Protein AF-A0A1H2LA60-F1 (afdb_monomer)

pLDDT: mean 77.86, std 12.83, range [31.59, 91.0]

Secondary structure (DSSP, 8-state):
-----SSHHHHHHHTT-S-----HHHHHHHHHHHHHIIIIIIIIHHHHHHHTTTSTHHHHHHHHHHHHHHHHHHHHHHHH---HHHHHHHHHHHHHHHHHHHHHHHHHHHHHHHHH--HHHHHHHHHHHHHHHHHHHHHHHHHHHHHHHHS---

Solvent-accessible surface area (backbone atoms only — not comparable to full-atom values): 8596 Å² total; per-residue (Å²): 136,83,86,72,70,90,47,76,69,59,54,57,58,58,75,67,58,89,68,66,77,89,48,80,67,53,56,54,50,51,51,51,36,48,49,46,43,52,56,49,45,54,50,49,41,48,52,53,45,65,76,21,71,88,43,89,57,31,63,58,56,50,52,50,50,51,45,50,50,54,56,50,45,44,66,59,55,43,56,73,40,82,49,64,67,60,43,50,50,53,51,50,51,49,21,49,51,24,27,49,56,15,52,50,49,56,53,46,50,51,48,50,36,75,73,66,73,41,68,68,64,41,49,56,52,43,64,73,44,43,61,64,23,52,49,26,30,52,52,9,49,54,48,50,54,55,52,59,71,70,53,76,86,124

Organism: NCBI:txid131112

Sequence (154 aa):
MRMALPGFFSDVARWQRRDSTFQRSDGLMICYCLVVLIVGVALAGRYTLATLEHSPMYVVALSHLVALVVWLFLPIFQILLSNRVARAFLRTVTYCVSLIIGVASYAFIYGVWTITHTPHLVLDYAWEISVPAVLLTVLGLIGLINMARLVPRQ

Foldseek 3Di:
DDPDDPDDVVVVLVLVDQQLDDDPVLVVLLVVLVVCCVPPLVVVLVVLLVVCVPPPCNVLSVLLSVLSNLVSCLSVVSNVDRDSVVNLVSLLVSLVSLQCSLVVLVVVLVVCCVPVVDVVVSVVSCVSRVVSSVVSNVSSVVSVVSSVVPDPDD

Mean predicted aligned error: 8.13 Å

Nearest PDB structures (fo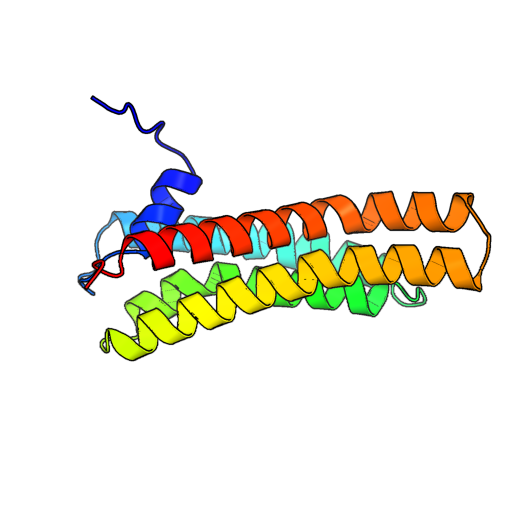ldseek):
  8qup-assembly1_A  TM=5.083E-01  e=3.170E+00  synthetic construct
  2rld-assembly1_B  TM=5.717E-01  e=6.998E+00  Bacteroides thetaiotaomicron VPI-5482

Structure (mmCIF, N/CA/C/O backbone):
data_AF-A0A1H2LA60-F1
#
_entry.id   AF-A0A1H2LA60-F1
#
loop_
_atom_site.group_PDB
_atom_site.id
_atom_site.type_symbol
_atom_site.label_atom_id
_atom_site.label_alt_id
_atom_site.label_comp_id
_atom_site.label_asym_id
_atom_site.label_entity_id
_atom_site.label_seq_id
_atom_site.pdbx_PDB_ins_code
_atom_site.Cartn_x
_atom_site.Cartn_y
_atom_site.Cartn_z
_atom_site.occupancy
_atom_site.B_iso_or_equiv
_atom_site.auth_seq_id
_atom_site.auth_comp_id
_atom_site.auth_asym_id
_atom_site.auth_atom_id
_atom_site.pdbx_PDB_model_num
ATOM 1 N N . MET A 1 1 ? -33.413 6.889 2.644 1.00 31.59 1 MET A N 1
ATOM 2 C CA . MET A 1 1 ? -32.847 5.521 2.667 1.00 31.59 1 MET A CA 1
ATOM 3 C C . MET A 1 1 ? -31.663 5.466 1.713 1.00 31.59 1 MET A C 1
ATOM 5 O O . MET A 1 1 ? -31.870 5.613 0.519 1.00 31.59 1 MET A O 1
ATOM 9 N N . ARG A 1 2 ? -30.425 5.323 2.206 1.00 35.66 2 ARG A N 1
ATOM 10 C CA . ARG A 1 2 ? -29.286 4.959 1.348 1.00 35.66 2 ARG A CA 1
ATOM 11 C C . ARG A 1 2 ? -29.149 3.445 1.416 1.00 35.66 2 ARG A C 1
ATOM 13 O O . ARG A 1 2 ? -28.792 2.924 2.467 1.00 35.66 2 ARG A O 1
ATOM 20 N N . MET A 1 3 ? -29.480 2.755 0.329 1.00 35.22 3 MET A N 1
ATOM 21 C CA . MET A 1 3 ? -29.145 1.343 0.167 1.00 35.22 3 MET A CA 1
ATOM 22 C C . MET A 1 3 ? -27.621 1.254 0.048 1.00 35.22 3 MET A C 1
ATOM 24 O O . MET A 1 3 ? -27.056 1.537 -1.004 1.00 35.22 3 MET A O 1
ATOM 28 N N . ALA A 1 4 ? -26.939 0.956 1.152 1.00 42.00 4 ALA A N 1
ATOM 29 C CA . ALA A 1 4 ? -25.551 0.530 1.088 1.00 42.00 4 ALA A CA 1
ATOM 30 C C . ALA A 1 4 ? -25.565 -0.899 0.543 1.00 42.00 4 ALA A C 1
ATOM 32 O O . ALA A 1 4 ? -26.087 -1.795 1.205 1.00 42.00 4 ALA A O 1
ATOM 33 N N . LEU A 1 5 ? -25.048 -1.106 -0.671 1.00 39.91 5 LEU A N 1
ATOM 34 C CA . LEU A 1 5 ? -24.781 -2.458 -1.149 1.00 39.91 5 LEU A CA 1
ATOM 35 C C . LEU A 1 5 ? -23.860 -3.157 -0.129 1.00 39.91 5 LEU A C 1
ATOM 37 O O . LEU A 1 5 ? -22.803 -2.600 0.190 1.00 39.91 5 LEU A O 1
ATOM 41 N N . PRO A 1 6 ? -24.235 -4.336 0.400 1.00 43.56 6 PRO A N 1
ATOM 42 C CA . PRO A 1 6 ? -23.336 -5.132 1.221 1.00 43.56 6 PRO A CA 1
ATOM 43 C C . PRO A 1 6 ? -22.160 -5.563 0.342 1.00 43.56 6 PRO A C 1
ATOM 45 O O . PRO A 1 6 ? -22.335 -6.223 -0.678 1.00 43.56 6 PRO A O 1
ATOM 48 N N . GLY A 1 7 ? -20.960 -5.123 0.701 1.00 50.56 7 GLY A N 1
ATOM 49 C CA . GLY A 1 7 ? -19.758 -5.368 -0.087 1.00 50.56 7 GLY A CA 1
ATOM 50 C C . GLY A 1 7 ? -18.501 -4.827 0.582 1.00 50.56 7 GLY A C 1
ATOM 51 O O . GLY A 1 7 ? -18.578 -4.104 1.578 1.00 50.56 7 GLY A O 1
ATOM 52 N N . PHE A 1 8 ? -17.343 -5.144 0.005 1.00 52.50 8 PHE A N 1
ATOM 53 C CA . PHE A 1 8 ? -16.011 -4.836 0.538 1.00 52.50 8 PHE A CA 1
ATOM 54 C C . PHE A 1 8 ? -15.862 -3.397 1.077 1.00 52.50 8 PHE A C 1
ATOM 56 O O . PHE A 1 8 ? -15.367 -3.192 2.180 1.00 52.50 8 PHE A O 1
ATOM 63 N N . PHE A 1 9 ? -16.379 -2.381 0.376 1.00 49.09 9 PHE A N 1
ATOM 64 C CA . PHE A 1 9 ? -16.300 -0.982 0.826 1.00 49.09 9 PHE A CA 1
ATOM 65 C C . PHE A 1 9 ? -17.208 -0.634 2.021 1.00 49.09 9 PHE A C 1
ATOM 67 O O . PHE A 1 9 ? -16.867 0.247 2.812 1.00 49.09 9 PHE A O 1
ATOM 74 N N . SER A 1 10 ? -18.345 -1.322 2.186 1.00 55.75 10 SER A N 1
ATOM 75 C CA . SER A 1 10 ? -19.203 -1.179 3.378 1.00 55.75 10 SER A CA 1
ATOM 76 C C . SER A 1 10 ? -18.505 -1.708 4.634 1.00 55.75 10 SER A C 1
ATOM 78 O O . SER A 1 10 ? -18.688 -1.186 5.733 1.00 55.75 10 SER A O 1
ATOM 80 N N . ASP A 1 11 ? -17.637 -2.693 4.436 1.00 55.75 11 ASP A N 1
ATOM 81 C CA . ASP A 1 11 ? -16.791 -3.293 5.449 1.00 55.75 11 ASP A CA 1
ATOM 82 C C . ASP A 1 11 ? -15.578 -2.397 5.763 1.00 55.75 11 ASP A C 1
ATOM 84 O O . ASP A 1 11 ? -15.282 -2.150 6.932 1.00 55.75 11 ASP A O 1
ATOM 88 N N . VAL A 1 12 ? -14.977 -1.745 4.765 1.00 52.78 12 VAL A N 1
ATOM 89 C CA . VAL A 1 12 ? -13.960 -0.697 4.997 1.00 52.78 12 VAL A CA 1
ATOM 90 C C . VAL A 1 12 ? -14.524 0.488 5.794 1.00 52.78 12 VAL A C 1
ATOM 92 O O . VAL A 1 12 ? -13.840 1.040 6.655 1.00 52.78 12 VAL A O 1
ATOM 95 N N . ALA A 1 13 ? -15.791 0.867 5.596 1.00 55.62 13 ALA A N 1
ATOM 96 C CA . ALA A 1 13 ? -16.437 1.895 6.419 1.00 55.62 13 ALA A CA 1
ATOM 97 C C . ALA A 1 13 ? -16.573 1.474 7.899 1.00 55.62 13 ALA A C 1
ATOM 99 O O . ALA A 1 13 ? -16.565 2.327 8.789 1.00 55.62 13 ALA A O 1
ATOM 100 N N . ARG A 1 14 ? -16.612 0.167 8.207 1.00 61.75 14 ARG A N 1
ATOM 101 C CA . ARG A 1 14 ? -16.575 -0.335 9.595 1.00 61.75 14 ARG A CA 1
ATOM 102 C C . ARG A 1 14 ? -15.219 -0.120 10.266 1.00 61.75 1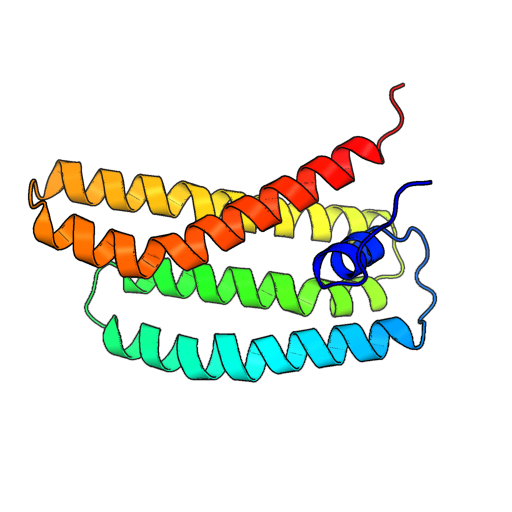4 ARG A C 1
ATOM 104 O O . ARG A 1 14 ? -15.158 -0.127 11.493 1.00 61.75 14 ARG A O 1
ATOM 111 N N . TRP A 1 15 ? -14.158 0.155 9.510 1.00 61.69 15 TRP A N 1
ATOM 112 C CA . TRP A 1 15 ? -12.845 0.542 10.050 1.00 61.69 15 TRP A CA 1
ATOM 113 C C . TRP A 1 15 ? -12.856 1.962 10.637 1.00 61.69 15 TRP A C 1
ATOM 115 O O . TRP A 1 15 ? -11.879 2.446 11.214 1.00 61.69 15 TRP A O 1
ATOM 125 N N . GLN A 1 16 ? -13.983 2.664 10.500 1.00 59.31 16 GLN A N 1
ATOM 126 C CA . GLN A 1 16 ? -14.208 3.977 11.083 1.00 59.31 16 GLN A CA 1
ATOM 127 C C . GLN A 1 16 ? -14.914 3.962 12.448 1.00 59.31 16 GLN A C 1
A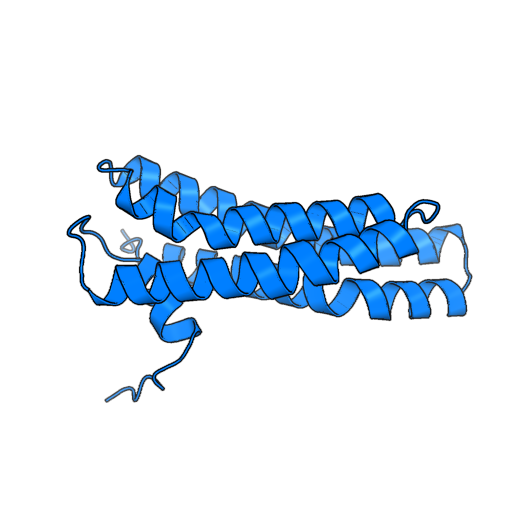TOM 129 O O . GLN A 1 16 ? -15.155 5.027 13.018 1.00 59.31 16 GLN A O 1
ATOM 134 N N . ARG A 1 17 ? -15.193 2.781 13.021 1.00 61.84 17 ARG A N 1
ATOM 135 C CA . ARG A 1 17 ? -15.855 2.652 14.329 1.00 61.84 17 ARG A CA 1
ATOM 136 C C . ARG A 1 17 ? -15.082 3.358 15.455 1.00 61.84 17 ARG A C 1
ATOM 138 O O . ARG A 1 17 ? -13.855 3.294 15.544 1.00 61.84 17 ARG A O 1
ATOM 145 N N . ARG A 1 18 ? -15.821 4.044 16.337 1.00 58.59 18 ARG A N 1
ATOM 146 C CA . ARG A 1 18 ? -15.270 4.720 17.530 1.00 58.59 18 ARG A CA 1
ATOM 147 C C . ARG A 1 18 ? -14.907 3.748 18.653 1.00 58.59 18 ARG A C 1
ATOM 149 O O . ARG A 1 18 ? -14.042 4.082 19.470 1.00 58.59 18 ARG A O 1
ATOM 156 N N . ASP A 1 19 ? -15.512 2.568 18.667 1.00 63.53 19 ASP A N 1
ATOM 157 C CA . ASP A 1 19 ? -15.455 1.626 19.785 1.00 63.53 19 ASP A CA 1
ATOM 158 C C . ASP A 1 19 ? -14.631 0.387 19.420 1.00 63.53 19 ASP A C 1
ATOM 160 O O . ASP A 1 19 ? -14.580 -0.005 18.257 1.00 63.53 19 ASP A O 1
ATOM 164 N N . SER A 1 20 ? -13.939 -0.186 20.408 1.00 63.72 20 SER A N 1
ATOM 165 C CA . SER A 1 20 ? -12.997 -1.306 20.246 1.00 63.72 20 SER A CA 1
ATOM 166 C C . SER A 1 20 ? -13.608 -2.665 20.603 1.00 63.72 20 SER A C 1
ATOM 168 O O . SER A 1 20 ? -12.881 -3.623 20.852 1.00 63.72 20 SER A O 1
ATOM 170 N N . THR A 1 21 ? -14.935 -2.756 20.707 1.00 69.62 21 THR A N 1
ATOM 171 C CA . THR A 1 21 ? -15.613 -4.008 21.050 1.00 69.62 21 THR A CA 1
ATOM 172 C C . THR A 1 21 ? -15.582 -4.962 19.864 1.00 69.62 21 THR A C 1
ATOM 174 O O . THR A 1 21 ? -16.052 -4.638 18.775 1.00 69.62 21 THR A O 1
ATOM 177 N N . PHE A 1 22 ? -15.019 -6.149 20.088 1.00 73.12 22 PHE A N 1
ATOM 178 C CA . PHE A 1 22 ? -14.891 -7.172 19.059 1.00 73.12 22 PHE A CA 1
ATOM 179 C C . PHE A 1 22 ? -16.261 -7.751 18.699 1.00 73.12 22 PHE A C 1
ATOM 181 O O . PHE A 1 22 ? -16.987 -8.251 19.561 1.00 73.12 22 PHE A O 1
ATOM 188 N N . GLN A 1 23 ? -16.614 -7.706 17.419 1.00 74.50 23 GLN A N 1
ATOM 189 C CA . GLN A 1 23 ? -17.836 -8.295 16.887 1.00 74.50 23 GLN A CA 1
ATOM 190 C C . GLN A 1 23 ? -17.514 -9.500 16.004 1.00 74.50 23 GLN A C 1
ATOM 192 O O . GLN A 1 23 ? -16.477 -9.566 15.351 1.00 74.50 23 GLN A O 1
ATOM 197 N N . ARG A 1 24 ? -18.458 -10.442 15.884 1.00 69.19 24 ARG A N 1
ATOM 198 C CA . ARG A 1 24 ? -18.319 -11.619 15.002 1.00 69.19 24 ARG A CA 1
ATOM 199 C C . ARG A 1 24 ? -18.030 -11.240 13.539 1.00 69.19 24 ARG A C 1
ATOM 201 O O . ARG A 1 24 ? -17.347 -11.979 12.838 1.00 69.19 24 ARG A O 1
ATOM 208 N N . SER A 1 25 ? -18.501 -10.070 13.093 1.00 68.44 25 SER A N 1
ATOM 209 C CA . SER A 1 25 ? -18.184 -9.519 11.768 1.00 68.44 25 SER A CA 1
ATOM 210 C C . SER A 1 25 ? -16.707 -9.163 11.592 1.00 68.44 25 SER A C 1
ATOM 212 O O . SER A 1 25 ? -16.202 -9.214 10.477 1.00 68.44 25 SER A O 1
ATOM 214 N N . ASP A 1 26 ? -16.013 -8.800 12.672 1.00 72.38 26 ASP A N 1
ATOM 215 C CA . ASP A 1 26 ? -14.599 -8.419 12.620 1.00 72.38 26 ASP A CA 1
ATOM 216 C C . ASP A 1 26 ? -13.720 -9.654 12.382 1.00 72.38 26 ASP A C 1
ATOM 218 O O . ASP A 1 26 ? -12.743 -9.585 11.643 1.00 72.38 26 ASP A O 1
ATOM 222 N N . GLY A 1 27 ? -14.128 -10.816 12.905 1.00 74.00 27 GLY A N 1
ATOM 223 C CA . GLY A 1 27 ? -13.497 -12.098 12.586 1.00 74.00 27 GLY A CA 1
ATOM 224 C C . GLY A 1 27 ? -13.594 -12.459 11.098 1.00 74.00 27 GLY A C 1
ATOM 225 O O .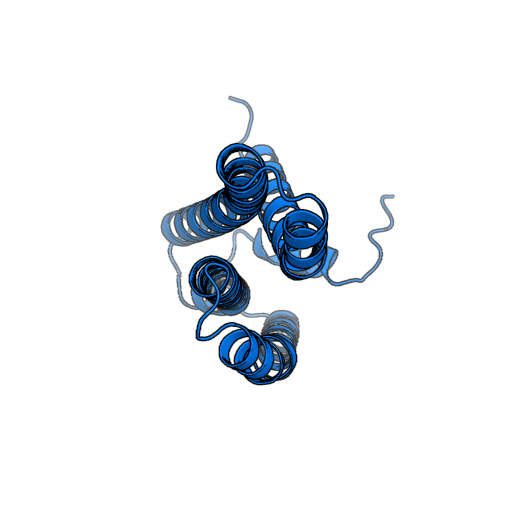 GLY A 1 27 ? -12.596 -12.855 10.502 1.00 74.00 27 GLY A O 1
ATOM 226 N N . LEU A 1 28 ? -14.763 -12.266 10.472 1.00 75.06 28 LEU A N 1
ATOM 227 C CA . LEU A 1 28 ? -14.948 -12.501 9.030 1.00 75.06 28 LEU A CA 1
ATOM 228 C C . LEU A 1 28 ? -14.107 -11.541 8.179 1.00 75.06 28 LEU A C 1
ATOM 230 O O . LEU A 1 28 ? -13.501 -11.966 7.199 1.00 75.06 28 LEU A O 1
ATOM 234 N N . MET A 1 29 ? -14.019 -10.274 8.591 1.00 74.81 29 MET A N 1
ATOM 235 C CA . MET A 1 29 ? -13.158 -9.274 7.956 1.00 74.81 29 MET A CA 1
ATOM 236 C C . MET A 1 29 ? -11.686 -9.679 8.004 1.00 74.81 29 MET A C 1
ATOM 238 O O . MET A 1 29 ? -11.011 -9.658 6.980 1.00 74.81 29 MET A O 1
ATOM 242 N N . ILE A 1 30 ? -11.184 -10.057 9.184 1.00 78.94 30 ILE A N 1
ATOM 243 C CA . ILE A 1 30 ? -9.797 -10.508 9.345 1.00 78.94 30 ILE A CA 1
ATOM 244 C C . ILE A 1 30 ? -9.543 -11.719 8.450 1.00 78.94 30 ILE A C 1
ATOM 246 O O . ILE A 1 30 ? -8.535 -11.761 7.753 1.00 78.94 30 ILE A O 1
ATOM 250 N N . CYS A 1 31 ? -10.471 -12.676 8.428 1.00 80.62 31 CYS A N 1
ATOM 251 C CA . CYS A 1 31 ? -10.360 -13.862 7.587 1.00 80.62 31 CYS A CA 1
ATOM 252 C C . CYS A 1 31 ? -10.285 -13.487 6.098 1.00 80.62 31 CYS A C 1
ATOM 254 O O . CYS A 1 31 ? -9.407 -13.968 5.387 1.00 80.62 31 CYS A O 1
ATOM 256 N N . TYR A 1 32 ? -11.126 -12.554 5.644 1.00 79.19 32 TYR A N 1
ATOM 257 C CA . TYR A 1 32 ? -11.066 -12.017 4.286 1.00 79.19 32 TYR A CA 1
ATOM 258 C C . TYR A 1 32 ? -9.718 -11.342 3.988 1.00 79.19 32 TYR A C 1
ATOM 260 O O . TYR A 1 32 ? -9.085 -11.648 2.978 1.00 79.19 32 TYR A O 1
ATOM 268 N N . CYS A 1 33 ? -9.239 -10.468 4.878 1.00 81.88 33 CYS A N 1
ATOM 269 C CA . CYS A 1 33 ? -7.941 -9.812 4.724 1.00 81.88 33 CYS A CA 1
ATOM 270 C C . CYS A 1 33 ? -6.794 -10.828 4.651 1.00 81.88 33 CYS A C 1
ATOM 272 O O . CYS A 1 33 ? -5.904 -10.670 3.820 1.00 81.88 33 CYS A O 1
ATOM 274 N N . LEU A 1 34 ? -6.837 -11.891 5.460 1.00 82.88 34 LEU A N 1
ATOM 275 C CA . LEU A 1 34 ? -5.859 -12.979 5.426 1.00 82.88 34 LEU A CA 1
ATOM 276 C C . LEU A 1 34 ? -5.906 -13.753 4.105 1.00 82.88 34 LEU A C 1
ATOM 278 O O . LEU A 1 34 ? -4.853 -14.036 3.542 1.00 82.88 34 LEU A O 1
ATOM 282 N N . VAL A 1 35 ? -7.096 -14.049 3.574 1.00 82.44 35 VAL A N 1
ATOM 283 C CA . VAL A 1 35 ? -7.237 -14.700 2.260 1.00 82.44 35 VAL A CA 1
ATOM 284 C C . VAL A 1 35 ? -6.623 -13.832 1.162 1.00 82.44 35 VAL A C 1
ATOM 286 O O . VAL A 1 35 ? -5.838 -14.334 0.362 1.00 82.44 35 VAL A O 1
ATOM 289 N N . VAL A 1 36 ? -6.905 -12.526 1.149 1.00 80.94 36 VAL A N 1
ATOM 290 C CA . VAL A 1 36 ? -6.306 -11.594 0.178 1.00 80.94 36 VAL A CA 1
ATOM 291 C C . VAL A 1 36 ? -4.788 -11.495 0.357 1.00 80.94 36 VAL A C 1
ATOM 293 O O . VAL A 1 36 ? -4.057 -11.419 -0.628 1.00 80.94 36 VAL A O 1
ATOM 296 N N . LEU A 1 37 ? -4.291 -11.544 1.593 1.00 83.19 37 LEU A N 1
ATOM 297 C CA . LEU A 1 37 ? -2.859 -11.506 1.878 1.00 83.19 37 LEU A CA 1
ATOM 298 C C . LEU A 1 37 ? -2.151 -12.765 1.360 1.00 83.19 37 LEU A C 1
ATOM 300 O O . LEU A 1 37 ? -1.111 -12.670 0.717 1.00 83.19 37 LEU A O 1
ATOM 304 N N . ILE A 1 38 ? -2.733 -13.941 1.577 1.00 79.69 38 ILE A N 1
ATOM 305 C CA . ILE A 1 38 ? -2.156 -15.210 1.123 1.00 79.69 38 ILE A CA 1
ATOM 306 C C . ILE A 1 38 ? -2.244 -15.324 -0.404 1.00 79.69 38 ILE A C 1
ATOM 308 O O . ILE A 1 38 ? -1.247 -15.595 -1.070 1.00 79.69 38 ILE A O 1
ATOM 312 N N . VAL A 1 39 ? -3.427 -15.100 -0.975 1.00 78.56 39 VAL A N 1
ATOM 313 C CA . VAL A 1 39 ? -3.669 -15.340 -2.403 1.00 78.56 39 VAL A CA 1
ATOM 314 C C . VAL A 1 39 ? -3.127 -14.202 -3.267 1.00 78.56 39 VAL A C 1
ATOM 316 O O . VAL A 1 39 ? -2.462 -14.448 -4.267 1.00 78.56 39 VAL A O 1
ATOM 319 N N . GLY A 1 40 ? -3.387 -12.953 -2.888 1.00 73.44 40 GLY A N 1
ATOM 320 C CA . GLY A 1 40 ? -2.979 -11.783 -3.661 1.00 73.44 40 GLY A CA 1
ATOM 321 C C . GLY A 1 40 ? -1.533 -11.383 -3.393 1.00 73.44 40 GLY A C 1
ATOM 322 O O . GLY A 1 40 ? -0.732 -11.286 -4.316 1.00 73.44 40 GLY A O 1
ATOM 323 N N . VAL A 1 41 ? -1.170 -11.161 -2.130 1.00 77.31 41 VAL A N 1
ATOM 324 C CA . VAL A 1 41 ? 0.160 -10.616 -1.813 1.00 77.31 41 VAL A CA 1
ATOM 325 C C . VAL A 1 41 ? 1.237 -11.698 -1.870 1.00 77.31 41 VAL A C 1
ATOM 327 O O . VAL A 1 41 ? 2.260 -11.494 -2.516 1.00 77.31 41 VAL A O 1
ATOM 330 N N . ALA A 1 42 ? 1.039 -12.846 -1.222 1.00 79.00 42 ALA A N 1
ATOM 331 C CA . ALA A 1 42 ? 2.102 -13.844 -1.128 1.00 79.00 42 ALA A CA 1
ATOM 332 C C . ALA A 1 42 ? 2.306 -14.616 -2.442 1.00 79.00 42 ALA A C 1
ATOM 334 O O . ALA A 1 42 ? 3.445 -14.781 -2.873 1.00 79.00 42 ALA A O 1
ATOM 335 N N . LEU A 1 43 ? 1.232 -15.075 -3.097 1.00 77.44 43 LEU A N 1
ATOM 336 C CA . LEU A 1 43 ? 1.358 -15.837 -4.345 1.00 77.44 43 LEU A CA 1
ATOM 337 C C . LEU A 1 43 ? 1.623 -14.931 -5.553 1.00 77.44 43 LEU A C 1
ATOM 339 O O . LEU A 1 43 ? 2.654 -15.092 -6.208 1.00 77.44 43 LEU A O 1
ATOM 343 N N . ALA A 1 44 ? 0.739 -13.966 -5.834 1.00 75.81 44 ALA A N 1
ATOM 344 C CA . ALA A 1 44 ? 0.921 -13.099 -6.999 1.00 75.81 44 ALA A CA 1
ATOM 345 C C . ALA A 1 44 ? 2.112 -12.149 -6.811 1.00 75.81 44 ALA A C 1
ATOM 347 O O . ALA A 1 44 ? 2.916 -12.002 -7.724 1.00 75.81 44 ALA A O 1
ATOM 348 N N . GLY A 1 45 ? 2.309 -11.599 -5.609 1.00 78.88 45 GLY A N 1
ATOM 349 C CA . GLY A 1 45 ? 3.456 -10.735 -5.327 1.00 78.88 45 GLY A CA 1
ATOM 350 C C . GLY A 1 45 ? 4.807 -11.434 -5.474 1.00 78.88 45 GLY A C 1
ATOM 351 O O . GLY A 1 45 ? 5.723 -10.843 -6.035 1.00 78.88 45 GLY A O 1
ATOM 352 N N . ARG A 1 46 ? 4.944 -12.704 -5.062 1.00 83.75 46 ARG A N 1
ATOM 353 C CA . ARG A 1 46 ? 6.192 -13.459 -5.281 1.00 83.75 46 ARG A CA 1
ATOM 354 C C . ARG A 1 46 ? 6.476 -13.661 -6.769 1.00 83.75 46 ARG A C 1
ATOM 356 O O . ARG A 1 46 ? 7.619 -13.511 -7.187 1.00 83.75 46 ARG A O 1
ATOM 363 N N . TYR A 1 47 ? 5.449 -13.981 -7.556 1.00 82.06 47 TYR A N 1
ATOM 364 C CA . TYR A 1 47 ? 5.582 -14.116 -9.006 1.00 82.06 47 TYR A CA 1
ATOM 365 C C . TYR A 1 47 ? 5.979 -12.786 -9.661 1.00 82.06 47 TYR A C 1
ATOM 367 O O . TYR A 1 47 ? 6.935 -12.740 -10.434 1.00 82.06 47 TYR A O 1
ATOM 375 N N . THR A 1 48 ? 5.304 -11.692 -9.304 1.00 80.75 48 THR A N 1
ATOM 376 C CA . THR A 1 48 ? 5.613 -10.349 -9.807 1.00 80.75 48 THR A CA 1
ATOM 377 C C . THR A 1 48 ? 7.031 -9.916 -9.435 1.00 80.75 48 THR A C 1
ATOM 379 O O . THR A 1 48 ? 7.768 -9.462 -10.301 1.00 80.75 48 THR A O 1
ATOM 382 N N . LEU A 1 49 ? 7.456 -10.104 -8.182 1.00 84.81 49 LEU A N 1
ATOM 383 C CA . LEU A 1 49 ? 8.809 -9.741 -7.747 1.00 84.81 49 LEU A CA 1
ATOM 384 C C . LEU A 1 49 ? 9.889 -10.566 -8.452 1.00 84.81 49 LEU A C 1
ATOM 386 O O . LEU A 1 49 ? 10.901 -9.998 -8.845 1.00 84.81 49 LEU A O 1
ATOM 390 N N . ALA A 1 50 ? 9.665 -11.867 -8.656 1.00 85.00 50 ALA A N 1
ATOM 391 C CA . ALA A 1 50 ? 10.596 -12.716 -9.400 1.00 85.00 50 ALA A CA 1
ATOM 392 C C . ALA A 1 50 ? 10.692 -12.305 -10.880 1.00 85.00 50 ALA A C 1
ATOM 394 O O . ALA A 1 50 ? 11.775 -12.287 -11.452 1.00 85.00 50 ALA A O 1
ATOM 395 N N . THR A 1 51 ? 9.569 -11.918 -11.490 1.00 83.62 51 THR A N 1
ATOM 396 C CA . THR A 1 51 ? 9.536 -11.437 -12.884 1.00 83.62 51 THR A CA 1
ATOM 397 C C . THR A 1 51 ? 10.276 -10.103 -13.040 1.00 83.62 51 THR A C 1
ATOM 399 O O . THR A 1 51 ? 10.839 -9.818 -14.093 1.00 83.62 51 THR A O 1
ATOM 402 N N . LEU A 1 52 ? 10.304 -9.292 -11.979 1.00 83.81 52 LEU A N 1
ATOM 403 C CA . LEU A 1 52 ? 10.876 -7.949 -11.978 1.00 83.81 52 LEU A CA 1
ATOM 404 C C . LEU A 1 52 ? 12.247 -7.853 -11.307 1.00 83.81 52 LEU A C 1
ATOM 406 O O . LEU A 1 52 ? 12.736 -6.741 -11.165 1.00 83.81 52 LEU A O 1
ATOM 410 N N . GLU A 1 53 ? 12.889 -8.953 -10.908 1.00 84.81 53 GLU A N 1
ATOM 411 C CA . GLU A 1 53 ? 14.102 -8.945 -10.065 1.00 84.81 53 GLU A CA 1
ATOM 412 C C . GLU A 1 53 ? 15.250 -8.070 -10.611 1.00 84.81 53 GLU A C 1
ATOM 414 O O . GLU A 1 53 ? 16.024 -7.493 -9.847 1.00 84.81 53 GLU A O 1
ATOM 419 N N . HIS A 1 54 ? 15.341 -7.918 -11.933 1.00 85.62 54 HIS A N 1
ATOM 420 C CA . HIS A 1 54 ? 16.343 -7.076 -12.601 1.00 85.62 54 HIS A CA 1
ATOM 421 C C . HIS A 1 54 ? 15.752 -5.829 -13.275 1.00 85.62 54 HIS A C 1
ATOM 423 O O . HIS A 1 54 ? 16.456 -5.095 -13.967 1.00 85.62 54 HIS A O 1
ATOM 429 N N . SER A 1 55 ? 14.458 -5.581 -13.079 1.0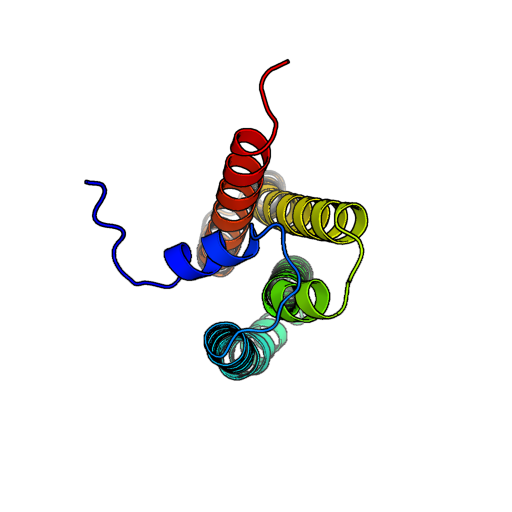0 82.19 55 SER A N 1
ATOM 430 C CA . SER A 1 55 ? 13.750 -4.428 -13.619 1.00 82.19 55 SER A CA 1
ATOM 431 C C . SER A 1 55 ? 13.815 -3.247 -12.645 1.00 82.19 55 SER A C 1
ATOM 433 O O . SER A 1 55 ? 13.676 -3.436 -11.432 1.00 82.19 55 SER A O 1
ATOM 435 N N . PRO A 1 56 ? 13.916 -1.995 -13.136 1.00 80.12 56 PRO A N 1
ATOM 436 C CA . PRO A 1 56 ? 13.731 -0.811 -12.293 1.00 80.12 56 PRO A CA 1
ATOM 437 C C . PRO A 1 56 ? 12.354 -0.785 -11.602 1.00 80.12 56 PRO A C 1
ATOM 439 O O . PRO A 1 56 ? 12.180 -0.100 -10.594 1.00 80.12 56 PRO A O 1
ATOM 442 N N . MET A 1 57 ? 11.388 -1.567 -12.099 1.00 82.56 57 MET A N 1
ATOM 443 C CA . MET A 1 57 ? 10.057 -1.708 -11.512 1.00 82.56 57 MET A CA 1
ATOM 444 C C . MET A 1 57 ? 10.003 -2.561 -10.248 1.00 82.56 57 MET A C 1
ATOM 446 O O . MET A 1 57 ? 9.000 -2.504 -9.536 1.00 82.56 57 MET A O 1
ATOM 450 N N . TYR A 1 58 ? 11.076 -3.280 -9.907 1.00 86.06 58 TYR A N 1
ATOM 451 C CA . TYR A 1 58 ? 11.139 -4.091 -8.692 1.00 86.06 58 TYR A CA 1
ATOM 452 C C . TYR A 1 58 ? 10.775 -3.292 -7.437 1.00 86.06 58 TYR A C 1
ATOM 454 O O . TYR A 1 58 ? 9.920 -3.697 -6.650 1.00 86.06 58 TYR A O 1
ATOM 462 N N . VAL A 1 59 ? 11.398 -2.122 -7.262 1.00 86.94 59 VAL A N 1
ATOM 463 C CA . VAL A 1 59 ? 11.213 -1.283 -6.068 1.00 86.94 59 VAL A CA 1
ATOM 464 C C . VAL A 1 59 ? 9.785 -0.751 -5.997 1.00 86.94 59 VAL A C 1
ATOM 466 O O . VAL A 1 59 ? 9.176 -0.724 -4.926 1.00 86.94 59 VAL A O 1
ATOM 469 N N . VAL A 1 60 ? 9.227 -0.375 -7.148 1.00 86.50 60 VAL A N 1
ATOM 470 C CA . VAL A 1 60 ? 7.850 0.101 -7.241 1.00 86.50 60 VAL A CA 1
ATOM 471 C C . VAL A 1 60 ? 6.886 -1.036 -6.894 1.00 86.50 60 VAL A C 1
ATOM 473 O O . VAL A 1 60 ? 6.053 -0.864 -6.005 1.00 86.50 60 VAL A O 1
ATOM 476 N N . ALA A 1 61 ? 7.029 -2.220 -7.488 1.00 85.94 61 ALA A N 1
ATOM 477 C CA . ALA A 1 61 ? 6.209 -3.391 -7.173 1.00 85.94 61 ALA A CA 1
ATOM 478 C C . ALA A 1 61 ? 6.315 -3.804 -5.692 1.00 85.94 61 ALA A C 1
ATOM 480 O O . ALA A 1 61 ? 5.299 -4.042 -5.035 1.00 85.94 61 ALA A O 1
ATOM 481 N N . LEU A 1 62 ? 7.526 -3.805 -5.130 1.00 88.75 62 LEU A N 1
ATOM 482 C CA . LEU A 1 62 ? 7.761 -4.096 -3.717 1.00 88.75 62 LEU A CA 1
ATOM 483 C C . LEU A 1 62 ? 7.047 -3.089 -2.810 1.00 88.75 62 LEU A C 1
ATOM 485 O O . LEU A 1 62 ? 6.377 -3.489 -1.857 1.00 88.75 62 LEU A O 1
ATOM 489 N N . SER A 1 63 ? 7.135 -1.792 -3.119 1.00 87.75 63 SER A N 1
ATOM 490 C CA . SER A 1 63 ? 6.450 -0.752 -2.344 1.00 87.75 63 SER A CA 1
ATOM 491 C C . SER A 1 63 ? 4.928 -0.930 -2.348 1.00 87.75 63 SER A C 1
ATOM 493 O O . SER A 1 63 ? 4.293 -0.771 -1.304 1.00 87.75 63 SER A O 1
ATOM 495 N N . HIS A 1 64 ? 4.344 -1.358 -3.473 1.00 86.38 64 HIS A N 1
ATOM 496 C CA . HIS A 1 64 ? 2.918 -1.666 -3.552 1.00 86.38 64 HIS A CA 1
ATOM 497 C C . HIS A 1 64 ? 2.541 -2.858 -2.677 1.00 86.38 64 HIS A C 1
ATOM 499 O O . HIS A 1 64 ? 1.553 -2.789 -1.947 1.00 86.38 64 HIS A O 1
ATOM 505 N N . LEU A 1 65 ? 3.330 -3.935 -2.713 1.00 87.44 65 LEU A N 1
ATOM 506 C CA . LEU A 1 65 ? 3.088 -5.114 -1.882 1.00 87.44 65 LEU A CA 1
ATOM 507 C C . LEU A 1 65 ? 3.170 -4.769 -0.396 1.00 87.44 65 LEU A C 1
ATOM 509 O O . LEU A 1 65 ? 2.270 -5.124 0.360 1.00 87.44 65 LEU A O 1
ATOM 513 N N . VAL A 1 66 ? 4.190 -4.014 0.018 1.00 89.12 66 VAL A N 1
ATOM 514 C CA . VAL A 1 66 ? 4.323 -3.547 1.405 1.00 89.12 66 VAL A CA 1
ATOM 515 C C . VAL A 1 66 ? 3.125 -2.685 1.806 1.00 89.12 66 VAL A C 1
ATOM 517 O O . VAL A 1 66 ? 2.544 -2.904 2.869 1.00 89.12 66 VAL A O 1
ATOM 520 N N . ALA A 1 67 ? 2.699 -1.750 0.954 1.00 85.31 67 ALA A N 1
ATOM 521 C CA . ALA A 1 67 ? 1.534 -0.910 1.222 1.00 85.31 67 ALA A CA 1
ATOM 522 C C . ALA A 1 67 ? 0.247 -1.732 1.368 1.00 85.31 67 ALA A C 1
ATOM 524 O O . ALA A 1 67 ? -0.537 -1.484 2.285 1.00 85.31 67 ALA A O 1
ATOM 525 N N . LEU A 1 68 ? 0.045 -2.732 0.504 1.00 83.75 68 LEU A N 1
ATOM 526 C CA . LEU A 1 68 ? -1.097 -3.644 0.570 1.00 83.75 68 LEU A CA 1
ATOM 527 C C . LEU A 1 68 ? -1.078 -4.474 1.853 1.00 83.75 68 LEU A C 1
ATOM 529 O O . LEU A 1 68 ? -2.106 -4.589 2.514 1.00 83.75 68 LEU A O 1
ATOM 533 N N . VAL A 1 69 ? 0.083 -4.998 2.250 1.00 87.38 69 VAL A N 1
ATOM 534 C CA . VAL A 1 69 ? 0.254 -5.726 3.516 1.00 87.38 69 VAL A CA 1
ATOM 535 C C . VAL A 1 69 ? -0.126 -4.845 4.700 1.00 87.38 69 VAL A C 1
ATOM 537 O O . VAL A 1 69 ? -0.964 -5.235 5.511 1.00 87.38 69 VAL A O 1
ATOM 540 N N . VAL A 1 70 ? 0.439 -3.638 4.781 1.00 85.88 70 VAL A N 1
ATOM 541 C CA . VAL A 1 70 ? 0.130 -2.675 5.848 1.00 85.88 70 VAL A CA 1
ATOM 542 C C . VAL A 1 70 ? -1.369 -2.380 5.892 1.00 85.88 70 VAL A C 1
ATOM 544 O O . VAL A 1 70 ? -1.968 -2.344 6.968 1.00 85.88 70 VAL A O 1
ATOM 547 N N . TRP A 1 71 ? -1.995 -2.221 4.728 1.00 84.12 71 TRP A N 1
ATOM 548 C CA . TRP A 1 71 ? -3.422 -1.951 4.619 1.00 84.12 71 TRP A CA 1
ATOM 549 C C . TRP A 1 71 ? -4.288 -3.143 5.060 1.00 84.12 71 TRP A C 1
ATOM 551 O O . TRP A 1 71 ? -5.284 -2.954 5.755 1.00 84.12 71 TRP A O 1
ATOM 561 N N . LEU A 1 72 ? -3.892 -4.377 4.737 1.00 84.62 72 LEU A N 1
ATOM 562 C CA . LEU A 1 72 ? -4.600 -5.602 5.131 1.00 84.62 72 LEU A CA 1
ATOM 563 C C . LEU A 1 72 ? -4.451 -5.938 6.622 1.00 84.62 72 LEU A C 1
ATOM 565 O O . LEU A 1 72 ? -5.358 -6.532 7.202 1.00 84.62 72 LEU A O 1
ATOM 569 N N . PHE A 1 73 ? -3.348 -5.539 7.260 1.00 84.94 73 PHE A N 1
ATOM 570 C CA . PHE A 1 73 ? -3.157 -5.698 8.708 1.00 84.94 73 PHE A CA 1
ATOM 571 C C . PHE A 1 73 ? -3.813 -4.593 9.542 1.00 84.94 73 PHE A C 1
ATOM 573 O O . PHE A 1 73 ? -4.024 -4.770 10.745 1.00 84.94 73 PHE A O 1
ATOM 580 N N . LEU A 1 74 ? -4.171 -3.469 8.922 1.00 84.56 74 LEU A N 1
ATOM 581 C CA . LEU A 1 74 ? -4.843 -2.349 9.571 1.00 84.56 74 LEU A CA 1
ATOM 582 C C . LEU A 1 74 ? -6.025 -2.758 10.486 1.00 84.56 74 LEU A C 1
ATOM 584 O O . LEU A 1 74 ? -6.049 -2.283 11.625 1.00 84.56 74 LEU A O 1
ATOM 588 N N . PRO A 1 75 ? -6.981 -3.626 10.082 1.00 76.75 75 PRO A N 1
ATOM 589 C CA . PRO A 1 75 ? -8.079 -4.047 10.960 1.00 76.75 75 PRO A CA 1
ATOM 590 C C . PRO A 1 75 ? -7.604 -4.789 12.217 1.00 76.75 75 PRO A C 1
ATOM 592 O O . PRO A 1 75 ? -8.145 -4.560 13.298 1.00 76.75 75 PRO A O 1
ATOM 595 N N . ILE A 1 76 ? -6.568 -5.625 12.108 1.00 81.25 76 ILE A N 1
ATOM 596 C CA . ILE A 1 76 ? -6.010 -6.364 13.249 1.00 81.25 76 ILE A CA 1
ATOM 597 C C . ILE A 1 76 ? -5.416 -5.374 14.255 1.00 81.25 76 ILE A C 1
ATOM 599 O O . ILE A 1 76 ? -5.761 -5.400 15.436 1.00 81.25 76 ILE A O 1
ATOM 603 N N . PHE A 1 77 ? -4.590 -4.436 13.786 1.00 82.44 77 PHE A N 1
ATOM 604 C CA . PHE A 1 77 ? -3.998 -3.420 14.656 1.00 82.44 77 PHE A CA 1
ATOM 605 C C . PHE A 1 77 ? -5.044 -2.502 15.296 1.00 82.44 77 PHE A C 1
ATOM 607 O O . PHE A 1 77 ? -4.894 -2.110 16.452 1.00 82.44 77 PHE A O 1
ATOM 614 N N . GLN A 1 78 ? -6.129 -2.179 14.591 1.00 79.06 78 GLN A N 1
ATOM 615 C CA . GLN A 1 78 ? -7.217 -1.384 15.162 1.00 79.06 78 GLN A CA 1
ATOM 616 C C . GLN A 1 78 ? -7.941 -2.091 16.308 1.00 79.06 78 GLN A C 1
ATOM 618 O O . GLN A 1 78 ? -8.370 -1.415 17.238 1.00 79.06 78 GLN A O 1
ATOM 623 N N . ILE A 1 79 ? -8.075 -3.416 16.261 1.00 75.69 79 ILE A N 1
ATOM 624 C CA . ILE A 1 79 ? -8.684 -4.193 17.349 1.00 75.69 79 ILE A CA 1
ATOM 625 C C . ILE A 1 79 ? -7.748 -4.244 18.559 1.00 75.69 79 ILE A C 1
ATOM 627 O O . ILE A 1 79 ? -8.198 -4.096 19.692 1.00 75.69 79 ILE A O 1
ATOM 631 N N . LEU A 1 80 ? -6.443 -4.405 18.321 1.00 80.69 80 LEU A N 1
ATOM 632 C CA . LEU A 1 80 ? -5.436 -4.473 19.384 1.00 80.69 80 LEU A CA 1
ATOM 633 C C . LEU A 1 80 ? -5.232 -3.127 20.099 1.00 80.69 80 LEU A C 1
ATOM 635 O O . LEU A 1 80 ? -4.922 -3.088 21.288 1.00 80.69 80 LEU A O 1
ATOM 639 N N . LEU A 1 81 ? -5.406 -2.009 19.392 1.00 81.81 81 LEU A N 1
ATOM 640 C CA . LEU A 1 81 ? -5.213 -0.673 19.947 1.00 81.81 81 LEU A CA 1
ATOM 641 C C . LEU A 1 81 ? -6.470 -0.177 20.670 1.00 81.81 81 LEU A C 1
ATOM 643 O O . LEU A 1 81 ? -7.450 0.220 20.041 1.00 81.81 81 LEU A O 1
ATOM 647 N N . SER A 1 82 ? -6.415 -0.064 21.998 1.00 75.69 82 SER A N 1
ATOM 648 C CA . SER A 1 82 ? -7.499 0.510 22.815 1.00 75.69 82 SER A CA 1
ATOM 649 C C . SER A 1 82 ? -7.616 2.039 22.693 1.00 75.69 82 SER A C 1
ATOM 651 O O . SER A 1 82 ? -8.716 2.594 22.795 1.00 75.69 82 SER A O 1
ATOM 653 N N . ASN A 1 83 ? -6.519 2.735 22.375 1.00 82.94 83 ASN A N 1
ATOM 654 C CA . ASN A 1 83 ? -6.473 4.194 22.273 1.00 82.94 83 ASN A CA 1
ATOM 655 C C . ASN A 1 83 ? -7.054 4.719 20.941 1.00 82.94 83 ASN A C 1
ATOM 657 O O . ASN A 1 83 ? -6.539 4.440 19.856 1.00 82.94 83 ASN A O 1
ATOM 661 N N . ARG A 1 84 ? -8.098 5.557 21.032 1.00 79.19 84 ARG A N 1
ATOM 662 C CA . ARG A 1 84 ? -8.765 6.205 19.885 1.00 79.19 84 ARG A CA 1
ATOM 663 C C . ARG A 1 84 ? -7.822 7.063 19.035 1.00 79.19 84 ARG A C 1
ATOM 665 O O . ARG A 1 84 ? -7.930 7.027 17.810 1.00 79.19 84 ARG A O 1
ATOM 672 N N . VAL A 1 85 ? -6.906 7.802 19.661 1.00 82.12 85 VAL A N 1
ATOM 673 C CA . VAL A 1 85 ? -5.949 8.675 18.961 1.00 82.12 85 VAL A CA 1
ATOM 674 C C . VAL A 1 85 ? -4.952 7.831 18.173 1.00 82.12 85 VAL A C 1
ATOM 676 O O . VAL A 1 85 ? -4.745 8.085 16.991 1.00 82.12 85 VAL A O 1
ATOM 679 N N . ALA A 1 86 ? -4.425 6.763 18.778 1.00 83.62 86 ALA A N 1
ATOM 680 C CA . ALA A 1 86 ? -3.514 5.839 18.104 1.00 83.62 86 ALA A CA 1
ATOM 681 C C . ALA A 1 86 ? -4.179 5.157 16.894 1.00 83.62 86 ALA A C 1
ATOM 683 O O . ALA A 1 86 ? -3.589 5.103 15.817 1.00 83.62 86 ALA A O 1
ATOM 684 N N . ARG A 1 87 ? -5.443 4.717 17.021 1.00 83.44 87 ARG A N 1
ATOM 685 C CA . ARG A 1 87 ? -6.213 4.167 15.888 1.00 83.44 87 ARG A CA 1
ATOM 686 C C . ARG A 1 87 ? -6.439 5.191 14.777 1.00 83.44 87 ARG A C 1
ATOM 688 O O . ARG A 1 87 ? -6.426 4.837 13.600 1.00 83.44 87 ARG A O 1
ATOM 695 N N . ALA A 1 88 ? -6.716 6.448 15.122 1.00 81.56 88 ALA A N 1
ATOM 696 C CA . ALA A 1 88 ? -6.876 7.515 14.136 1.00 81.56 88 ALA A CA 1
ATOM 697 C C . ALA A 1 88 ? -5.561 7.803 13.406 1.00 81.56 88 ALA A C 1
ATOM 699 O O . ALA A 1 88 ? -5.551 7.809 12.180 1.00 81.56 88 ALA A O 1
ATOM 700 N N . PHE A 1 89 ? -4.464 7.936 14.151 1.00 86.56 89 PHE A N 1
ATOM 701 C CA . PHE A 1 89 ? -3.136 8.157 13.597 1.00 86.56 89 PHE A CA 1
ATOM 702 C C . PHE A 1 89 ? -2.717 7.028 12.652 1.00 86.56 89 PHE A C 1
ATOM 704 O O . PHE A 1 89 ? -2.375 7.300 11.506 1.00 86.56 89 PHE A O 1
ATOM 711 N N . LEU A 1 90 ? -2.836 5.768 13.086 1.00 87.38 90 LEU A N 1
ATOM 712 C CA . LEU A 1 90 ? -2.485 4.606 12.269 1.00 87.38 90 LEU A CA 1
ATOM 713 C C . LEU A 1 90 ? -3.248 4.596 10.940 1.00 87.38 90 LEU A C 1
ATOM 715 O O . LEU A 1 90 ? -2.642 4.452 9.886 1.00 87.38 90 LEU A O 1
ATOM 719 N N . ARG A 1 91 ? -4.568 4.817 10.978 1.00 86.25 91 ARG A N 1
ATOM 720 C CA . ARG A 1 91 ? -5.399 4.910 9.769 1.00 86.25 91 ARG A CA 1
ATOM 721 C C . ARG A 1 91 ? -4.934 6.021 8.840 1.00 86.25 91 ARG A C 1
ATOM 723 O O . ARG A 1 91 ? -4.777 5.778 7.650 1.00 86.25 91 ARG A O 1
ATOM 730 N N . THR A 1 92 ? -4.717 7.220 9.376 1.00 86.19 92 THR A N 1
ATOM 731 C CA . THR A 1 92 ? -4.259 8.366 8.586 1.00 86.19 92 THR A CA 1
ATOM 732 C C . THR A 1 92 ? -2.924 8.068 7.923 1.00 86.19 92 THR A C 1
ATOM 734 O O . THR A 1 92 ? -2.795 8.270 6.722 1.00 86.19 92 THR A O 1
ATOM 737 N N . VAL A 1 93 ? -1.961 7.522 8.671 1.00 89.31 93 VAL A N 1
ATOM 738 C CA . VAL A 1 93 ? -0.662 7.119 8.125 1.00 89.31 93 VAL A CA 1
ATOM 739 C C . VAL A 1 93 ? -0.846 6.090 7.016 1.00 89.31 93 VAL A C 1
ATOM 741 O O . VAL A 1 93 ? -0.332 6.298 5.923 1.00 89.31 93 VAL A O 1
ATOM 744 N N . THR A 1 94 ? -1.624 5.030 7.242 1.00 88.75 94 THR A N 1
ATOM 745 C CA . THR A 1 94 ? -1.878 4.006 6.222 1.00 88.75 94 THR A CA 1
ATOM 746 C C . THR A 1 94 ? -2.503 4.600 4.959 1.00 88.75 94 THR A C 1
ATOM 748 O O . THR A 1 94 ? -2.031 4.311 3.865 1.00 88.75 94 THR A O 1
ATOM 751 N N . TYR A 1 95 ? -3.509 5.471 5.081 1.00 87.00 95 TYR A N 1
ATOM 752 C CA . TYR A 1 95 ? -4.148 6.098 3.920 1.00 87.00 95 TYR A CA 1
ATOM 753 C C . TYR A 1 95 ? -3.219 7.062 3.178 1.00 87.00 95 TYR A C 1
ATOM 755 O O . TYR A 1 95 ? -3.192 7.045 1.948 1.00 87.00 95 TYR A O 1
ATOM 763 N N . CYS A 1 96 ? -2.433 7.862 3.902 1.00 88.25 96 CYS A N 1
ATOM 764 C CA . CYS A 1 96 ? -1.425 8.736 3.307 1.00 88.25 96 CYS A CA 1
ATOM 765 C C . CYS A 1 96 ? -0.361 7.925 2.566 1.00 88.25 96 CYS A C 1
ATOM 767 O O . CYS A 1 96 ? -0.040 8.252 1.431 1.00 88.25 96 CYS A O 1
ATOM 769 N N . VAL A 1 97 ? 0.147 6.847 3.169 1.00 88.44 97 VAL A N 1
ATOM 770 C CA . VAL A 1 97 ? 1.142 5.963 2.547 1.00 88.44 97 VAL A CA 1
ATOM 771 C C . VAL A 1 97 ? 0.579 5.317 1.281 1.00 88.44 97 VAL A C 1
ATOM 773 O O . VAL A 1 97 ? 1.237 5.369 0.246 1.00 88.44 97 VAL A O 1
ATOM 776 N N . SER A 1 98 ? -0.647 4.779 1.317 1.00 87.25 98 SER A N 1
ATOM 777 C CA . SER A 1 98 ? -1.303 4.241 0.117 1.00 87.25 98 SER A CA 1
ATOM 778 C C . SER A 1 98 ? -1.431 5.302 -0.979 1.00 87.25 98 SER A C 1
ATOM 780 O O . SER A 1 98 ? -1.087 5.044 -2.130 1.00 87.25 98 SER A O 1
ATOM 782 N N . LEU A 1 99 ? -1.863 6.517 -0.628 1.00 89.44 99 LEU A N 1
ATOM 783 C CA . LEU A 1 99 ? -2.011 7.600 -1.596 1.00 89.44 99 LEU A CA 1
ATOM 784 C C . LEU A 1 99 ? -0.665 8.016 -2.204 1.00 89.44 99 LEU A C 1
ATOM 786 O O . LEU A 1 99 ? -0.568 8.139 -3.422 1.00 89.44 99 LEU A O 1
ATOM 790 N N . ILE A 1 100 ? 0.362 8.205 -1.372 1.00 90.31 100 ILE A N 1
ATOM 791 C CA . ILE A 1 100 ? 1.706 8.605 -1.803 1.00 90.31 100 ILE A CA 1
ATOM 792 C C . ILE A 1 100 ? 2.292 7.552 -2.735 1.00 90.31 100 ILE A C 1
ATOM 794 O O . ILE A 1 100 ? 2.746 7.909 -3.813 1.00 90.31 100 ILE A O 1
ATOM 798 N N . ILE A 1 101 ? 2.249 6.271 -2.361 1.00 89.62 101 ILE A N 1
ATOM 799 C CA . ILE A 1 101 ? 2.805 5.188 -3.183 1.00 89.62 101 ILE A CA 1
ATOM 800 C C . ILE A 1 101 ? 2.055 5.088 -4.515 1.00 89.62 101 ILE A C 1
ATOM 802 O O . ILE A 1 101 ? 2.691 5.034 -5.567 1.00 89.62 101 ILE A O 1
ATOM 806 N N . GLY A 1 102 ? 0.719 5.156 -4.499 1.00 88.25 102 GLY A N 1
ATOM 807 C CA . GLY A 1 102 ? -0.075 5.143 -5.728 1.00 88.25 102 GLY A CA 1
ATOM 808 C C . GLY A 1 102 ? 0.257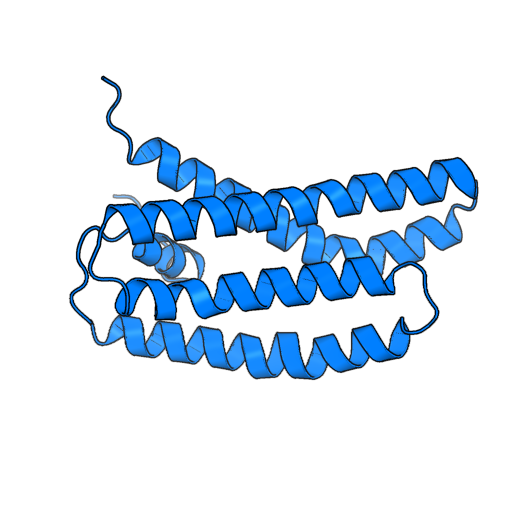 6.319 -6.653 1.00 88.25 102 GLY A C 1
ATOM 809 O O . GLY A 1 102 ? 0.556 6.117 -7.825 1.00 88.25 102 GLY A O 1
ATOM 810 N N . VAL A 1 103 ? 0.297 7.549 -6.128 1.00 91.00 103 VAL A N 1
ATOM 811 C CA . VAL A 1 103 ? 0.606 8.755 -6.922 1.00 91.00 103 VAL A CA 1
ATOM 812 C C . VAL A 1 103 ? 2.059 8.768 -7.411 1.00 91.00 103 VAL A C 1
ATOM 814 O O . VAL A 1 103 ? 2.311 9.057 -8.582 1.00 91.00 103 VAL A O 1
ATOM 817 N N . ALA A 1 104 ? 3.015 8.421 -6.547 1.00 89.62 104 ALA A N 1
ATOM 818 C CA . ALA A 1 104 ? 4.439 8.388 -6.877 1.00 89.62 104 ALA A CA 1
ATOM 819 C C . ALA A 1 104 ? 4.748 7.398 -8.007 1.00 89.62 104 ALA A C 1
ATOM 821 O O . ALA A 1 104 ? 5.666 7.626 -8.789 1.00 89.62 104 ALA A O 1
ATOM 822 N N . SER A 1 105 ? 3.950 6.342 -8.143 1.00 86.94 105 SER A N 1
ATOM 823 C CA . SER A 1 105 ? 4.108 5.349 -9.206 1.00 86.94 105 SER A CA 1
ATOM 824 C C . SER A 1 105 ? 3.807 5.918 -10.594 1.00 86.94 105 SER A C 1
ATOM 826 O O . SER A 1 105 ? 4.532 5.632 -11.544 1.00 86.94 105 SER A O 1
ATOM 828 N N . TYR A 1 106 ? 2.817 6.806 -10.718 1.00 87.88 106 TYR A N 1
ATOM 829 C CA . TYR A 1 106 ? 2.577 7.523 -11.977 1.00 87.88 106 TYR A CA 1
ATOM 830 C C . TYR A 1 106 ? 3.687 8.522 -12.286 1.00 87.88 106 TYR A C 1
ATOM 832 O O . TYR A 1 106 ? 4.113 8.632 -13.434 1.00 87.88 106 TYR A O 1
ATOM 840 N N . ALA A 1 107 ? 4.187 9.222 -11.264 1.00 87.62 107 ALA A N 1
ATOM 841 C CA . ALA A 1 107 ? 5.330 10.117 -11.420 1.00 87.62 107 ALA A CA 1
ATOM 842 C C . ALA A 1 107 ? 6.590 9.350 -11.857 1.00 87.62 107 ALA A C 1
ATOM 844 O O . ALA A 1 107 ? 7.354 9.851 -12.677 1.00 87.62 107 ALA A O 1
ATOM 845 N N . PHE A 1 108 ? 6.775 8.119 -11.371 1.00 88.25 108 PHE A N 1
ATOM 846 C CA . PHE A 1 108 ? 7.866 7.243 -11.788 1.00 88.25 108 PHE A CA 1
ATOM 847 C C . PHE A 1 108 ? 7.744 6.839 -13.261 1.00 88.25 108 PHE A C 1
ATOM 849 O O . PHE A 1 108 ? 8.703 7.002 -14.012 1.00 88.25 108 PHE A O 1
ATOM 856 N N . ILE A 1 109 ? 6.564 6.384 -13.699 1.00 86.62 109 ILE A N 1
ATOM 857 C CA . ILE A 1 109 ? 6.303 6.047 -15.110 1.00 86.62 109 ILE A CA 1
ATOM 858 C C . ILE A 1 109 ? 6.563 7.265 -16.008 1.00 86.62 109 ILE A C 1
ATOM 860 O O . ILE A 1 109 ? 7.233 7.154 -17.036 1.00 86.62 109 ILE A O 1
ATOM 864 N N . TYR A 1 110 ? 6.094 8.443 -15.590 1.00 86.94 110 TYR A N 1
ATOM 865 C CA . TYR A 1 110 ? 6.371 9.695 -16.287 1.00 86.94 110 TYR A CA 1
ATOM 866 C C . TYR A 1 110 ? 7.877 10.011 -16.333 1.00 86.94 110 TYR A C 1
ATOM 868 O O . TYR A 1 110 ? 8.400 10.372 -17.383 1.00 86.94 110 TYR A O 1
ATOM 876 N N . GLY A 1 111 ? 8.604 9.801 -15.234 1.00 85.88 111 GLY A N 1
ATOM 877 C CA . GLY A 1 111 ? 10.060 9.936 -15.179 1.00 85.88 111 GLY A CA 1
ATOM 878 C C . GLY A 1 111 ? 10.778 9.021 -16.176 1.00 85.88 111 GLY A C 1
ATOM 879 O O . GLY A 1 111 ? 11.613 9.487 -16.953 1.00 85.88 111 GLY A O 1
ATOM 880 N N . VAL A 1 112 ? 10.404 7.738 -16.226 1.00 85.50 112 VAL A N 1
ATOM 881 C CA . VAL A 1 112 ? 10.954 6.771 -17.192 1.00 85.50 112 VAL A CA 1
ATOM 882 C C . VAL A 1 112 ? 10.726 7.244 -18.624 1.00 85.50 112 VAL A C 1
ATOM 884 O O . VAL A 1 112 ? 11.667 7.221 -19.419 1.00 85.50 112 VAL A O 1
ATOM 887 N N . TRP A 1 113 ? 9.523 7.727 -18.946 1.00 85.94 113 TRP A N 1
ATOM 888 C CA . TRP A 1 113 ? 9.231 8.316 -20.253 1.00 85.94 113 TRP A CA 1
ATOM 889 C C . TRP A 1 113 ? 10.174 9.477 -20.578 1.00 85.94 113 TRP A C 1
ATOM 891 O O . TRP A 1 113 ? 10.805 9.470 -21.632 1.00 85.94 113 TRP A O 1
ATOM 901 N N . THR A 1 114 ? 10.330 10.432 -19.656 1.00 88.94 114 THR A N 1
ATOM 902 C CA . THR A 1 114 ? 11.172 11.619 -19.883 1.00 88.94 114 THR A CA 1
ATOM 903 C C . THR A 1 114 ? 12.661 11.309 -20.043 1.00 88.94 114 THR A C 1
ATOM 905 O O . THR A 1 114 ? 13.366 12.069 -20.696 1.00 88.94 114 THR A O 1
ATOM 908 N N . ILE A 1 115 ? 13.155 10.210 -19.468 1.00 88.81 115 ILE A N 1
ATOM 909 C CA . ILE A 1 115 ? 14.568 9.816 -19.575 1.00 88.81 115 ILE A CA 1
ATOM 910 C C . ILE A 1 115 ? 14.790 8.977 -20.834 1.00 88.81 115 ILE A C 1
ATOM 912 O O . ILE A 1 115 ? 15.692 9.247 -21.622 1.00 88.81 115 ILE A O 1
ATOM 916 N N . THR A 1 116 ? 13.962 7.953 -21.031 1.00 86.75 116 THR A N 1
ATOM 917 C CA . THR A 1 116 ? 14.197 6.928 -22.057 1.00 86.75 116 THR A CA 1
ATOM 918 C C . THR A 1 116 ? 13.610 7.285 -23.416 1.00 86.75 116 THR A C 1
ATOM 920 O O . THR A 1 116 ? 14.041 6.714 -24.413 1.00 86.75 116 THR A O 1
ATOM 923 N N . HIS A 1 117 ? 12.609 8.175 -23.477 1.00 86.25 117 HIS A N 1
ATOM 924 C CA . HIS A 1 117 ? 11.849 8.509 -24.692 1.00 86.25 117 HIS A CA 1
ATOM 925 C C . HIS A 1 117 ? 11.333 7.272 -25.453 1.00 86.25 117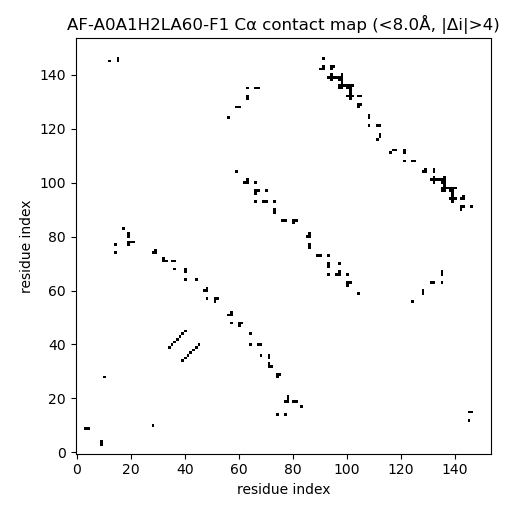 HIS A C 1
ATOM 927 O O . HIS A 1 117 ? 11.163 7.290 -26.672 1.00 86.25 117 HIS A O 1
ATOM 933 N N . THR A 1 118 ? 11.102 6.174 -24.729 1.00 85.56 118 THR A N 1
ATOM 934 C CA . THR A 1 118 ? 10.835 4.856 -25.303 1.00 85.56 118 THR A CA 1
ATOM 935 C C . THR A 1 118 ? 9.393 4.436 -24.986 1.00 85.56 118 THR A C 1
ATOM 937 O O . THR A 1 118 ? 9.117 3.979 -23.877 1.00 85.56 118 THR A O 1
ATOM 940 N N . PRO A 1 119 ? 8.440 4.591 -25.926 1.00 82.75 119 PRO A N 1
ATOM 941 C CA . PRO A 1 119 ? 7.009 4.510 -25.604 1.00 82.75 119 PRO A CA 1
ATOM 942 C C . PRO A 1 119 ? 6.536 3.093 -25.300 1.00 82.75 119 PRO A C 1
ATOM 944 O O . PRO A 1 119 ? 5.645 2.917 -24.477 1.00 82.75 119 PRO A O 1
ATOM 947 N N . HIS A 1 120 ? 7.141 2.087 -25.931 1.00 84.62 120 HIS A N 1
ATOM 948 C CA . HIS A 1 120 ? 6.792 0.687 -25.696 1.00 84.62 120 HIS A CA 1
ATOM 949 C C . HIS A 1 120 ? 7.146 0.254 -24.266 1.00 84.62 120 HIS A C 1
ATOM 951 O O . HIS A 1 120 ? 6.300 -0.293 -23.572 1.00 84.62 120 HIS A O 1
ATOM 957 N N . LEU A 1 121 ? 8.335 0.629 -23.784 1.00 81.50 121 LEU A N 1
ATOM 958 C CA . LEU A 1 121 ? 8.786 0.334 -22.422 1.00 81.50 121 LEU A CA 1
ATOM 959 C C . LEU A 1 121 ? 7.871 0.969 -21.363 1.00 81.50 121 LEU A C 1
ATOM 961 O O . LEU A 1 121 ? 7.547 0.361 -20.349 1.00 81.50 121 LEU A O 1
ATOM 965 N N . VAL A 1 122 ? 7.428 2.203 -21.614 1.00 83.56 122 VAL A N 1
ATOM 966 C CA . VAL A 1 122 ? 6.500 2.924 -20.732 1.00 83.56 122 VAL A CA 1
ATOM 967 C C . VAL A 1 122 ? 5.125 2.268 -20.708 1.00 83.56 122 VAL A C 1
ATOM 969 O O . VAL A 1 122 ? 4.489 2.251 -19.657 1.00 83.56 122 VAL A O 1
ATOM 972 N N . LEU A 1 123 ? 4.665 1.726 -21.837 1.00 85.19 123 LEU A N 1
ATOM 973 C CA . LEU A 1 123 ? 3.375 1.051 -21.925 1.00 85.19 123 LEU A CA 1
ATOM 974 C C . LEU A 1 123 ? 3.375 -0.268 -21.143 1.00 85.19 123 LEU A C 1
ATOM 976 O O . LEU A 1 123 ? 2.439 -0.514 -20.382 1.00 85.19 123 LEU A O 1
ATOM 980 N N . ASP A 1 124 ? 4.444 -1.057 -21.269 1.00 83.38 124 ASP A N 1
ATOM 981 C CA . ASP A 1 124 ? 4.617 -2.314 -20.529 1.00 83.38 124 ASP A CA 1
ATOM 982 C C . ASP A 1 124 ? 4.599 -2.052 -19.016 1.00 83.38 124 ASP A C 1
ATOM 984 O O . ASP A 1 124 ? 3.815 -2.628 -18.259 1.00 83.38 124 ASP A O 1
ATOM 988 N N . TYR A 1 125 ? 5.374 -1.060 -18.585 1.00 81.56 125 TYR A N 1
ATOM 989 C CA . TYR A 1 125 ? 5.427 -0.597 -17.203 1.00 81.56 125 TYR A CA 1
ATOM 990 C C . TYR A 1 125 ? 4.108 -0.016 -16.689 1.00 81.56 125 TYR A C 1
ATOM 992 O O . TYR A 1 125 ? 3.729 -0.241 -15.534 1.00 81.56 125 TYR A O 1
ATOM 1000 N N . ALA A 1 126 ? 3.389 0.731 -17.526 1.00 82.56 126 ALA A N 1
ATOM 1001 C CA . ALA A 1 126 ? 2.078 1.246 -17.172 1.00 82.56 126 ALA A CA 1
ATOM 1002 C C . ALA A 1 126 ? 1.088 0.103 -16.946 1.00 82.56 126 ALA A C 1
ATOM 1004 O O . ALA A 1 126 ? 0.317 0.158 -15.991 1.00 82.56 126 ALA A O 1
ATOM 1005 N N . TRP A 1 127 ? 1.120 -0.950 -17.761 1.00 78.88 127 TRP A N 1
ATOM 1006 C CA . TRP A 1 127 ? 0.221 -2.088 -17.594 1.00 78.88 127 TRP A CA 1
ATOM 1007 C C . TRP A 1 127 ? 0.471 -2.843 -16.284 1.00 78.88 127 TRP A C 1
ATOM 1009 O O . TRP A 1 127 ? -0.473 -3.143 -15.553 1.00 78.88 127 TRP A O 1
ATOM 1019 N N . GLU A 1 128 ? 1.736 -3.073 -15.939 1.00 77.94 128 GLU A N 1
ATOM 1020 C CA . GLU A 1 128 ? 2.115 -3.810 -14.729 1.00 77.94 128 GLU A CA 1
ATOM 1021 C C . GLU A 1 128 ? 1.790 -3.056 -13.432 1.00 77.94 128 GLU A C 1
ATOM 1023 O O . GLU A 1 128 ? 1.398 -3.665 -12.433 1.00 77.94 128 GLU A O 1
ATOM 1028 N N . ILE A 1 129 ? 1.941 -1.727 -13.432 1.00 77.81 129 ILE A N 1
ATOM 1029 C CA . ILE A 1 129 ? 1.905 -0.926 -12.198 1.00 77.81 129 ILE A CA 1
ATOM 1030 C C . ILE A 1 129 ? 0.618 -0.112 -12.047 1.00 77.81 129 ILE A C 1
ATOM 1032 O O . ILE A 1 129 ? 0.233 0.216 -10.925 1.00 77.81 129 ILE A O 1
ATOM 1036 N N . SER A 1 130 ? -0.105 0.171 -13.132 1.00 81.06 130 SER A N 1
ATOM 1037 C CA . SER A 1 130 ? -1.333 0.977 -13.067 1.00 81.06 130 SER A CA 1
ATOM 1038 C C . SER A 1 130 ? -2.392 0.364 -12.159 1.00 81.06 130 SER A C 1
ATOM 1040 O O . SER A 1 130 ? -2.962 1.074 -11.338 1.00 81.06 130 SER A O 1
ATOM 1042 N N . VAL A 1 131 ? -2.641 -0.943 -12.242 1.00 80.75 131 VAL A N 1
ATOM 1043 C CA . VAL A 1 131 ? -3.677 -1.603 -11.435 1.00 80.75 131 VAL A CA 1
ATOM 1044 C C . VAL A 1 131 ? -3.421 -1.455 -9.926 1.00 80.75 131 VAL A C 1
ATOM 1046 O O . VAL A 1 131 ? -4.304 -0.935 -9.231 1.00 80.75 131 VAL A O 1
ATOM 1049 N N . PRO A 1 132 ? -2.250 -1.844 -9.377 1.00 81.12 132 PRO A N 1
ATOM 1050 C CA . PRO A 1 132 ? -1.982 -1.649 -7.956 1.00 81.12 132 PRO A CA 1
ATOM 1051 C C . PRO A 1 132 ? -1.855 -0.162 -7.579 1.00 81.12 132 PRO A C 1
ATOM 1053 O O . PRO A 1 132 ? -2.285 0.211 -6.485 1.00 81.12 132 PRO A O 1
ATOM 1056 N N . ALA A 1 133 ? -1.362 0.702 -8.473 1.00 85.31 133 ALA A N 1
ATOM 1057 C CA . ALA A 1 133 ? -1.272 2.140 -8.222 1.00 85.31 133 ALA A CA 1
ATOM 1058 C C . ALA A 1 133 ? -2.657 2.795 -8.104 1.00 85.31 133 ALA A C 1
ATOM 1060 O O . ALA A 1 133 ? -2.921 3.488 -7.122 1.00 85.31 133 ALA A O 1
ATOM 1061 N N . VAL A 1 134 ? -3.573 2.539 -9.051 1.00 87.12 134 VAL A N 1
ATOM 1062 C CA . VAL A 1 134 ? -4.973 3.005 -9.004 1.00 87.12 134 VAL A CA 1
ATOM 1063 C C . VAL A 1 134 ? -5.617 2.532 -7.711 1.00 87.12 134 VAL A C 1
ATOM 1065 O O . VAL A 1 134 ? -6.236 3.330 -7.006 1.00 87.12 134 VAL A O 1
ATOM 1068 N N . LEU A 1 135 ? -5.457 1.247 -7.383 1.00 84.94 135 LEU A N 1
ATOM 1069 C CA . LEU A 1 135 ? -6.044 0.670 -6.183 1.00 84.94 135 LEU A CA 1
ATOM 1070 C C . LEU A 1 135 ? -5.575 1.415 -4.928 1.00 84.94 135 LEU A C 1
ATOM 1072 O O . LEU A 1 135 ? -6.409 1.883 -4.155 1.00 84.94 135 LEU A O 1
ATOM 1076 N N . LEU A 1 136 ? -4.265 1.588 -4.738 1.00 85.56 136 LEU A N 1
ATOM 1077 C CA . LEU A 1 136 ? -3.723 2.296 -3.575 1.00 85.56 136 LEU A CA 1
ATOM 1078 C C . LEU A 1 136 ? -4.137 3.772 -3.532 1.00 85.56 136 LEU A C 1
ATOM 1080 O O . LEU A 1 136 ? -4.502 4.268 -2.463 1.00 85.56 136 LEU A O 1
ATOM 1084 N N . THR A 1 137 ? -4.150 4.458 -4.677 1.00 87.88 137 THR A N 1
ATOM 1085 C CA . THR A 1 137 ? -4.620 5.844 -4.781 1.00 87.88 137 THR A CA 1
ATOM 1086 C C . THR A 1 137 ? -6.078 5.962 -4.343 1.00 87.88 137 THR A C 1
ATOM 1088 O O . THR A 1 137 ? -6.399 6.800 -3.500 1.00 87.88 137 THR A O 1
ATOM 1091 N N . VAL A 1 138 ? -6.960 5.098 -4.855 1.00 86.50 138 VAL A N 1
ATOM 1092 C CA . VAL A 1 138 ? -8.389 5.088 -4.511 1.00 86.50 138 VAL A CA 1
ATOM 1093 C C . VAL A 1 138 ? -8.599 4.744 -3.037 1.00 86.50 138 VAL A C 1
ATOM 1095 O O . VAL 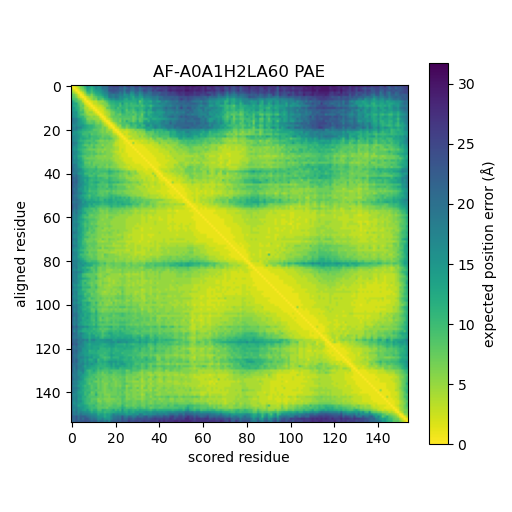A 1 138 ? -9.361 5.430 -2.354 1.00 86.50 138 VAL A O 1
ATOM 1098 N N . LEU A 1 139 ? -7.904 3.729 -2.515 1.00 83.12 139 LEU A N 1
ATOM 1099 C CA . LEU A 1 139 ? -7.991 3.338 -1.105 1.00 83.12 139 LEU A CA 1
ATOM 1100 C C . LEU A 1 139 ? -7.534 4.467 -0.169 1.00 83.12 139 LEU A C 1
ATOM 1102 O O . LEU A 1 139 ? -8.216 4.755 0.819 1.00 83.12 139 LEU A O 1
ATOM 1106 N N . GLY A 1 140 ? -6.421 5.130 -0.493 1.00 83.69 140 GLY A N 1
ATOM 1107 C CA . GLY A 1 140 ? -5.912 6.277 0.257 1.00 83.69 140 GLY A CA 1
ATOM 1108 C C . GLY A 1 140 ? -6.883 7.460 0.243 1.00 83.69 140 GLY A C 1
ATOM 1109 O O . GLY A 1 140 ? -7.232 7.990 1.299 1.00 83.69 140 GLY A O 1
ATOM 1110 N N . LEU A 1 141 ? -7.399 7.826 -0.936 1.00 87.06 141 LEU A N 1
ATOM 1111 C CA . LEU A 1 141 ? -8.382 8.905 -1.100 1.00 87.06 141 LEU A CA 1
ATOM 1112 C C . LEU A 1 141 ? -9.671 8.644 -0.322 1.00 87.06 141 LEU A C 1
ATOM 1114 O O . LEU A 1 141 ? -10.108 9.498 0.449 1.00 87.06 141 LEU A O 1
ATOM 1118 N N . ILE A 1 142 ? -10.275 7.464 -0.487 1.00 83.00 142 ILE A N 1
ATOM 1119 C CA . ILE A 1 142 ? -11.516 7.104 0.212 1.00 83.00 142 ILE A CA 1
ATOM 1120 C C . ILE A 1 142 ? -11.296 7.134 1.729 1.00 83.00 142 ILE A C 1
ATOM 1122 O O . ILE A 1 142 ? -12.133 7.669 2.462 1.00 83.00 142 ILE A O 1
ATOM 1126 N N . GLY A 1 143 ? -10.168 6.600 2.204 1.00 79.38 143 GLY A N 1
ATOM 1127 C CA . GLY A 1 143 ? -9.811 6.609 3.620 1.00 79.38 143 GLY A CA 1
ATOM 1128 C C . GLY A 1 143 ? -9.711 8.022 4.203 1.00 79.38 143 GLY A C 1
ATOM 1129 O O . GLY A 1 143 ? -10.324 8.310 5.236 1.00 79.38 143 GLY A O 1
ATOM 1130 N N . LEU A 1 144 ? -9.005 8.924 3.515 1.00 84.38 144 LEU A N 1
ATOM 1131 C CA . LEU A 1 144 ? -8.848 10.322 3.930 1.00 84.38 144 LEU A CA 1
ATOM 1132 C C . LEU A 1 144 ? -10.161 11.112 3.862 1.00 84.38 144 LEU A C 1
ATOM 1134 O O . LEU A 1 144 ? -10.483 11.838 4.802 1.00 84.38 144 LEU A O 1
ATOM 1138 N N . ILE A 1 145 ? -10.960 10.940 2.804 1.00 83.88 145 ILE A N 1
ATOM 1139 C CA . ILE A 1 145 ? -12.272 11.596 2.670 1.00 83.88 145 ILE A CA 1
ATOM 1140 C C . ILE A 1 145 ? -13.190 11.193 3.825 1.00 83.88 145 ILE A C 1
ATOM 1142 O O . ILE A 1 145 ? -13.855 12.038 4.427 1.00 83.88 145 ILE A O 1
ATOM 1146 N N . ASN A 1 146 ? -13.230 9.902 4.149 1.00 77.75 146 ASN A N 1
ATOM 1147 C CA . ASN A 1 146 ? -14.056 9.406 5.240 1.00 77.75 146 ASN A CA 1
ATOM 1148 C C . ASN A 1 146 ? -13.566 9.933 6.598 1.00 77.75 146 ASN A C 1
ATOM 1150 O O . ASN A 1 146 ? -14.381 10.322 7.428 1.00 77.75 146 ASN A O 1
ATOM 1154 N N . MET A 1 147 ? -12.249 10.041 6.812 1.00 75.38 147 MET A N 1
ATOM 1155 C CA . MET A 1 147 ? -11.689 10.702 8.000 1.00 75.38 147 MET A CA 1
ATOM 1156 C C . MET A 1 147 ? -12.099 12.171 8.111 1.00 75.38 147 MET A C 1
ATOM 1158 O O . MET A 1 147 ? -12.555 12.594 9.171 1.00 75.38 147 MET A O 1
ATOM 1162 N N . ALA A 1 148 ? -12.000 12.937 7.023 1.00 77.75 148 ALA A N 1
ATOM 1163 C CA . ALA A 1 148 ? -12.355 14.354 7.016 1.00 77.75 148 ALA A CA 1
ATOM 1164 C C . ALA A 1 148 ? -13.839 14.589 7.350 1.00 77.75 148 ALA A C 1
ATOM 1166 O O . ALA 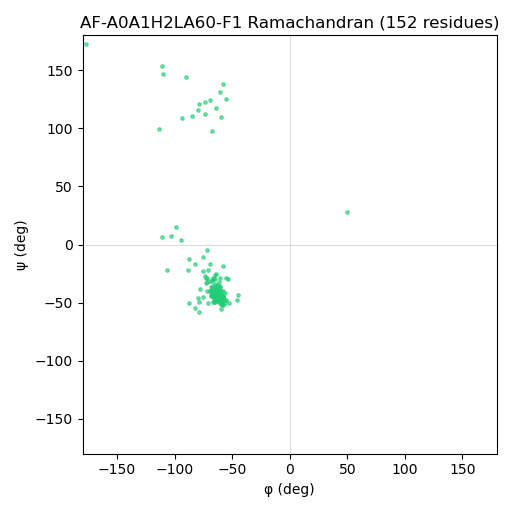A 1 148 ? -14.180 15.570 8.003 1.00 77.75 148 ALA A O 1
ATOM 1167 N N . ARG A 1 149 ? -14.728 13.663 6.962 1.00 71.38 149 ARG A N 1
ATOM 1168 C CA . ARG A 1 149 ? -16.165 13.719 7.290 1.00 71.38 149 ARG A CA 1
ATOM 1169 C C . ARG A 1 149 ? -16.478 13.456 8.764 1.00 71.38 149 ARG A C 1
ATOM 1171 O O . ARG A 1 149 ? -17.553 13.832 9.219 1.00 71.38 149 ARG A O 1
ATOM 1178 N N . LEU A 1 150 ? -15.581 12.793 9.494 1.00 65.31 150 LEU A N 1
ATOM 1179 C CA . LEU A 1 150 ? -15.754 12.499 10.920 1.00 65.31 150 LEU A CA 1
ATOM 1180 C C . LEU A 1 150 ? -15.259 13.618 11.840 1.00 65.31 150 LEU A C 1
ATOM 1182 O O . LEU A 1 150 ? -15.556 13.581 13.037 1.00 65.31 150 LEU A O 1
ATOM 1186 N N . VAL A 1 151 ? -14.512 14.586 11.306 1.00 60.34 151 VAL A N 1
ATOM 1187 C CA . VAL A 1 151 ? -14.111 15.792 12.033 1.00 60.34 151 VAL A CA 1
ATOM 1188 C C . VAL A 1 151 ? -15.311 16.749 12.024 1.00 60.34 151 VAL A C 1
ATOM 1190 O O . VAL A 1 151 ? -15.730 17.169 10.943 1.00 60.34 151 VAL A O 1
ATOM 1193 N N . PRO A 1 152 ? -15.917 17.077 13.182 1.00 52.53 152 PRO A N 1
ATOM 1194 C CA . PRO A 1 152 ? -16.964 18.085 13.217 1.00 52.53 152 PRO A CA 1
ATOM 1195 C C . PRO A 1 152 ? -16.380 19.408 12.718 1.00 52.53 152 PRO A C 1
ATOM 1197 O O . PRO A 1 152 ? -15.306 19.811 13.165 1.00 52.53 152 PRO A O 1
ATOM 1200 N N . ARG A 1 153 ? -17.077 20.066 11.783 1.00 50.84 153 ARG A N 1
ATOM 1201 C CA . ARG A 1 153 ? -16.802 21.468 11.454 1.00 50.84 153 ARG A CA 1
ATOM 1202 C C . ARG A 1 153 ? -17.008 22.257 12.746 1.00 50.84 153 ARG A C 1
ATOM 1204 O O . ARG A 1 153 ? -18.133 22.286 13.242 1.00 50.84 153 ARG A O 1
ATOM 1211 N N . GLN A 1 154 ? -15.912 22.746 13.320 1.00 40.44 154 GLN A N 1
ATOM 1212 C CA . GLN A 1 154 ? -15.958 23.729 14.397 1.00 40.44 154 GLN A CA 1
ATOM 1213 C C . GLN A 1 154 ? -16.512 25.042 13.856 1.00 40.44 154 GLN A C 1
ATOM 1215 O O . GLN A 1 154 ? -16.214 25.349 12.677 1.00 40.44 154 GLN A O 1
#

Radius of gyration: 17.55 Å; Cα contacts (8 Å, |Δi|>4): 118; chains: 1; bounding box: 49×40×48 Å